Protein AF-A0A7W1JGB8-F1 (afdb_monomer)

Mean predicted aligned error: 3.59 Å

pLDDT: mean 93.28, std 5.05, range [62.81, 98.31]

Nearest PDB structures (foldseek):
  2xgu-assembly1_A  TM=2.578E-01  e=7.105E+00  Oryctolagus cuniculus

Secondary structure (DSSP, 8-state):
---GGGGSHHHHHHHHHHHTTTT-S-----------SS-STT---GGG-HHHH-TTHHIIIIIHHHHHHHHHHH----------

Solvent-accessible surface area (backbone atoms only — not comparable to full-atom values): 5621 Å² total; per-residue (Å²): 137,85,71,66,72,59,73,38,69,67,49,50,50,52,25,51,40,48,73,71,44,76,70,60,81,86,86,80,86,87,87,83,87,87,81,78,79,73,78,49,95,84,55,83,57,70,66,76,38,50,92,76,39,40,93,53,31,65,51,64,53,60,40,42,52,51,56,49,46,55,29,66,44,68,71,54,81,87,87,80,87,89,80,135

Structure (mmCIF, N/CA/C/O backbone):
data_AF-A0A7W1JGB8-F1
#
_entry.id   AF-A0A7W1JGB8-F1
#
loop_
_atom_site.group_PDB
_atom_site.id
_atom_site.type_symbol
_atom_site.label_atom_id
_atom_site.label_alt_id
_atom_site.label_comp_id
_atom_site.label_asym_id
_atom_site.label_entity_id
_atom_site.label_seq_id
_atom_site.pdbx_PDB_ins_code
_atom_site.Cartn_x
_atom_site.Cartn_y
_atom_site.Cartn_z
_atom_site.occupancy
_atom_site.B_iso_or_equiv
_atom_site.auth_seq_id
_atom_site.auth_comp_id
_atom_site.auth_asym_id
_atom_site.auth_atom_id
_atom_site.pdbx_PDB_model_num
ATOM 1 N N . MET A 1 1 ? 12.812 2.248 4.365 1.00 62.81 1 MET A N 1
ATOM 2 C CA . MET A 1 1 ? 11.759 2.123 3.336 1.00 62.81 1 MET A CA 1
ATOM 3 C C . MET A 1 1 ? 10.696 3.167 3.629 1.00 62.81 1 MET A C 1
ATOM 5 O O . MET A 1 1 ? 10.282 3.261 4.780 1.00 62.81 1 MET A O 1
ATOM 9 N N . THR A 1 2 ? 10.326 3.987 2.646 1.00 83.62 2 THR A N 1
ATOM 10 C CA . THR A 1 2 ? 9.456 5.158 2.853 1.00 83.62 2 THR A CA 1
ATOM 11 C C . THR A 1 2 ? 8.113 4.934 2.165 1.00 83.62 2 THR A C 1
ATOM 13 O O . THR A 1 2 ? 8.029 5.001 0.945 1.00 83.62 2 THR A O 1
ATOM 16 N N . PHE A 1 3 ? 7.055 4.689 2.941 1.00 93.50 3 PHE A N 1
ATOM 17 C CA . PHE A 1 3 ? 5.688 4.543 2.426 1.00 93.50 3 PHE A CA 1
ATOM 18 C C . PHE A 1 3 ? 4.945 5.879 2.479 1.00 93.50 3 PHE A C 1
ATOM 20 O O . PHE A 1 3 ? 4.208 6.178 3.418 1.00 93.50 3 PHE A O 1
ATOM 27 N N . ASN A 1 4 ? 5.174 6.705 1.462 1.00 94.19 4 ASN A N 1
ATOM 28 C CA . ASN A 1 4 ? 4.665 8.073 1.369 1.00 94.19 4 ASN A CA 1
ATOM 29 C C . ASN A 1 4 ? 3.131 8.157 1.267 1.00 94.19 4 AS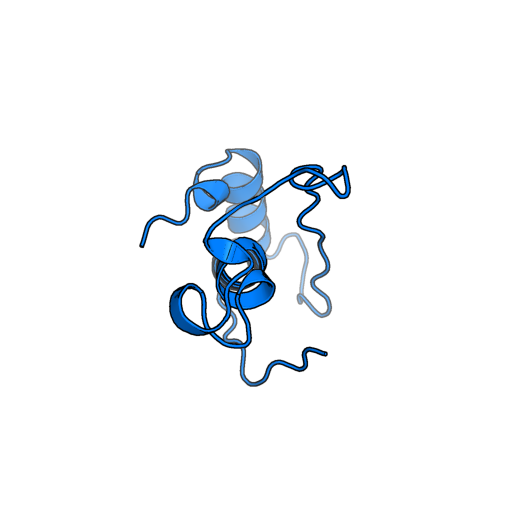N A C 1
ATOM 31 O O . ASN A 1 4 ? 2.547 9.092 1.809 1.00 94.19 4 ASN A O 1
ATOM 35 N N . TYR A 1 5 ? 2.462 7.178 0.644 1.00 94.81 5 TYR A N 1
ATOM 36 C CA . TYR A 1 5 ? 0.998 7.192 0.479 1.00 94.81 5 TYR A CA 1
ATOM 37 C C . TYR A 1 5 ? 0.225 7.237 1.796 1.00 94.81 5 TYR A C 1
ATOM 39 O O . TYR A 1 5 ? -0.883 7.769 1.833 1.00 94.81 5 TYR A O 1
ATOM 47 N N . ARG A 1 6 ? 0.828 6.761 2.894 1.00 95.06 6 ARG A N 1
ATOM 48 C CA . ARG A 1 6 ? 0.256 6.889 4.238 1.00 95.06 6 ARG A CA 1
ATOM 49 C C . ARG A 1 6 ? -0.093 8.335 4.567 1.00 95.06 6 ARG A C 1
ATOM 51 O O . ARG A 1 6 ? -1.118 8.581 5.179 1.00 95.06 6 ARG A O 1
ATOM 58 N N . TYR A 1 7 ? 0.735 9.288 4.156 1.00 94.88 7 TYR A N 1
ATOM 59 C CA . TYR A 1 7 ? 0.614 10.686 4.566 1.00 94.88 7 TYR A CA 1
ATOM 60 C C . TYR A 1 7 ? -0.400 11.489 3.742 1.00 94.88 7 TYR A C 1
ATOM 62 O O . TYR A 1 7 ? -0.560 12.684 3.979 1.00 94.88 7 TYR A O 1
ATOM 70 N N . ASN A 1 8 ? -1.111 10.859 2.801 1.00 96.75 8 ASN A N 1
ATOM 71 C CA . ASN A 1 8 ? -2.246 11.504 2.154 1.00 96.75 8 ASN A CA 1
ATOM 72 C C . ASN A 1 8 ? -3.348 11.788 3.206 1.00 96.75 8 ASN A C 1
ATOM 74 O O . ASN A 1 8 ? -3.735 10.867 3.933 1.00 96.75 8 ASN A O 1
ATOM 78 N N . PRO A 1 9 ? -3.889 13.019 3.300 1.00 97.88 9 PRO A N 1
ATOM 79 C CA . PRO A 1 9 ? -4.924 13.355 4.280 1.00 97.88 9 PRO A CA 1
ATOM 80 C C . PRO A 1 9 ? -6.160 12.448 4.225 1.00 97.88 9 PRO A C 1
ATOM 82 O O . PRO A 1 9 ? -6.699 12.093 5.270 1.00 97.88 9 PRO A O 1
ATOM 85 N N . LEU A 1 10 ? -6.566 12.001 3.032 1.00 97.62 10 LEU A N 1
ATOM 86 C CA . LEU A 1 10 ? -7.705 11.092 2.863 1.00 97.62 10 LEU A CA 1
ATOM 87 C C . LEU A 1 10 ? -7.411 9.695 3.416 1.00 97.62 10 LEU A C 1
ATOM 89 O O . LEU A 1 10 ? -8.298 9.048 3.965 1.00 97.62 10 LEU A O 1
ATOM 93 N N . VAL A 1 11 ? -6.156 9.244 3.341 1.00 97.38 11 VAL A N 1
ATOM 94 C CA . VAL A 1 11 ? -5.721 7.986 3.966 1.00 97.38 11 VAL A CA 1
ATOM 95 C C . VAL A 1 11 ? -5.751 8.104 5.488 1.00 97.38 11 VAL A C 1
ATOM 97 O O . VAL A 1 11 ? -6.220 7.189 6.165 1.00 97.38 11 VAL A O 1
ATOM 100 N N . GLN A 1 12 ? -5.295 9.232 6.039 1.00 97.44 12 GLN A N 1
ATOM 101 C CA . GLN A 1 12 ? -5.365 9.475 7.483 1.00 97.44 12 GLN A CA 1
ATOM 102 C C . GLN A 1 12 ? -6.817 9.539 7.972 1.00 97.44 12 GLN A C 1
ATOM 104 O O . GLN A 1 12 ? -7.141 8.923 8.987 1.00 97.44 12 GLN A O 1
ATOM 109 N N . GLN A 1 13 ? -7.702 10.205 7.226 1.00 98.00 13 GLN A N 1
ATOM 110 C CA . GLN A 1 13 ? -9.130 10.242 7.530 1.00 98.00 13 GLN A CA 1
ATOM 111 C C . GLN A 1 13 ? -9.759 8.845 7.481 1.00 98.00 13 GLN A C 1
ATOM 113 O O . GLN A 1 13 ? -10.381 8.433 8.457 1.00 98.00 13 GLN A O 1
ATOM 118 N N . ALA A 1 14 ? -9.546 8.086 6.401 1.00 97.38 14 ALA A N 1
ATOM 119 C CA . ALA A 1 14 ? -10.075 6.729 6.265 1.00 97.38 14 ALA A CA 1
ATOM 120 C C . ALA A 1 14 ? -9.617 5.818 7.414 1.00 97.38 14 ALA A C 1
ATOM 122 O O . ALA A 1 14 ? -10.409 5.061 7.971 1.00 97.38 14 ALA A O 1
ATOM 123 N N . ARG A 1 15 ? -8.353 5.939 7.836 1.00 97.00 15 ARG A N 1
ATOM 124 C CA . ARG A 1 15 ? -7.823 5.200 8.986 1.00 97.00 15 ARG A CA 1
ATOM 125 C C . ARG A 1 15 ? -8.535 5.550 10.294 1.00 97.00 15 ARG A C 1
ATOM 127 O O . ARG A 1 15 ? -8.795 4.656 11.096 1.00 97.00 15 ARG A O 1
ATOM 134 N N . VAL A 1 16 ? -8.829 6.830 10.527 1.00 97.75 16 VAL A N 1
ATOM 135 C CA . VAL A 1 16 ? -9.585 7.272 11.711 1.00 97.75 16 VAL A CA 1
ATOM 136 C C . VAL A 1 16 ? -11.010 6.725 11.670 1.00 97.75 16 VAL A C 1
ATOM 138 O O . VAL A 1 16 ? -11.446 6.156 12.665 1.00 9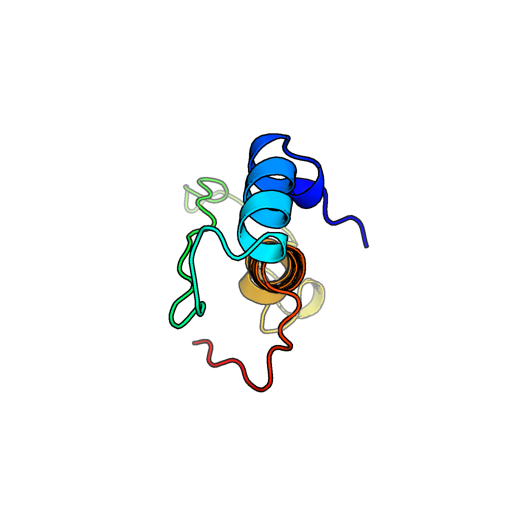7.75 16 VAL A O 1
ATOM 141 N N . MET A 1 17 ? -11.688 6.799 10.522 1.00 98.25 17 MET A N 1
ATOM 142 C CA . MET A 1 17 ? -13.047 6.266 10.357 1.00 98.25 17 MET A CA 1
ATOM 143 C C . MET A 1 17 ? -13.112 4.757 10.630 1.00 98.25 17 MET A C 1
ATOM 145 O O . MET A 1 17 ? -13.979 4.293 11.369 1.00 98.25 17 MET A O 1
ATOM 149 N N . ILE A 1 18 ? -12.152 3.988 10.098 1.00 97.44 18 ILE A N 1
ATOM 150 C CA . ILE A 1 18 ? -12.033 2.547 10.371 1.00 97.44 18 ILE A CA 1
ATOM 151 C C . ILE A 1 18 ? -11.806 2.304 11.866 1.00 97.44 18 ILE A C 1
ATOM 153 O O . ILE A 1 18 ? -12.495 1.485 12.469 1.00 97.44 18 ILE A O 1
ATOM 157 N N . LYS A 1 19 ? -10.876 3.039 12.492 1.00 96.44 19 LYS A N 1
ATOM 158 C CA . LYS A 1 19 ? -10.581 2.907 13.927 1.00 96.44 19 LYS A CA 1
ATOM 159 C C . LYS A 1 19 ? -11.791 3.240 14.809 1.00 96.44 19 LYS A C 1
ATOM 161 O O . LYS A 1 19 ? -11.958 2.622 15.856 1.00 96.44 19 LYS A O 1
ATOM 166 N N . ASN A 1 20 ? -12.612 4.198 14.393 1.00 98.00 20 ASN A N 1
ATOM 167 C CA . ASN A 1 20 ? -13.835 4.595 15.089 1.00 98.00 20 ASN A CA 1
ATOM 168 C C . ASN A 1 20 ? -15.003 3.619 14.862 1.00 98.00 20 ASN A C 1
ATOM 170 O O . ASN A 1 20 ? -16.053 3.783 15.477 1.00 98.00 20 ASN A O 1
ATOM 174 N N . GLY A 1 21 ? -14.840 2.612 13.996 1.00 97.44 21 GLY A N 1
ATOM 175 C CA . GLY A 1 21 ? -15.881 1.633 13.684 1.00 97.44 21 GLY A CA 1
ATOM 176 C C . GLY A 1 21 ? -16.967 2.151 12.738 1.00 97.44 21 GLY A C 1
ATOM 177 O O . GLY A 1 21 ? -17.993 1.496 12.586 1.00 97.44 21 GLY A O 1
ATOM 178 N N . GLU A 1 22 ? -16.752 3.287 12.070 1.00 98.31 22 GLU A N 1
ATOM 179 C CA . GLU A 1 22 ? -17.752 3.922 11.196 1.00 98.31 22 GLU A CA 1
ATOM 180 C C . GLU A 1 22 ? -18.109 3.061 9.970 1.00 98.31 22 GLU A C 1
ATOM 182 O O . GLU A 1 22 ? -19.179 3.221 9.389 1.00 98.31 22 GLU A O 1
ATOM 187 N N . LEU A 1 23 ? -17.223 2.135 9.584 1.00 95.81 23 LEU A N 1
ATOM 188 C CA . LEU A 1 23 ? -17.404 1.214 8.455 1.00 95.81 23 LEU A CA 1
ATOM 189 C C . LEU A 1 23 ? -17.842 -0.199 8.889 1.00 95.81 23 LEU A C 1
ATOM 191 O O . LEU A 1 23 ? -18.064 -1.053 8.033 1.00 95.81 23 LEU A O 1
ATOM 195 N N . GLY A 1 24 ? -17.961 -0.466 10.195 1.00 96.50 24 GLY A N 1
ATOM 196 C CA . GLY A 1 24 ? -18.191 -1.816 10.714 1.00 96.50 24 GLY A CA 1
ATOM 197 C C . GLY A 1 24 ? -17.007 -2.764 10.477 1.00 96.50 24 GLY A C 1
ATOM 198 O O . GLY A 1 24 ? -15.845 -2.352 10.497 1.00 96.50 24 GLY A O 1
ATOM 199 N N . GLU A 1 25 ? -17.298 -4.054 10.287 1.00 95.56 25 GLU A N 1
ATOM 200 C CA . GLU A 1 25 ? -16.281 -5.070 9.999 1.00 95.56 25 GLU A CA 1
ATOM 201 C C . GLU A 1 25 ? -15.788 -4.964 8.549 1.00 95.56 25 GLU A C 1
ATOM 203 O O . GLU A 1 25 ? -16.565 -5.035 7.596 1.00 95.56 25 GLU A O 1
ATOM 208 N N . ILE A 1 26 ? -14.472 -4.833 8.373 1.00 95.56 26 ILE A N 1
ATOM 209 C CA . ILE A 1 26 ? -13.852 -4.796 7.049 1.00 95.56 26 ILE A CA 1
ATOM 210 C C . ILE A 1 26 ? -13.699 -6.221 6.514 1.00 95.56 26 ILE A C 1
ATOM 212 O O . ILE A 1 26 ? -12.847 -6.975 6.978 1.00 95.56 26 ILE A O 1
ATOM 216 N N . THR A 1 27 ? -14.487 -6.568 5.498 1.00 96.06 27 THR A N 1
ATOM 217 C CA . THR A 1 27 ? -14.482 -7.909 4.884 1.00 96.06 27 THR A CA 1
ATOM 218 C C . THR A 1 27 ? -13.759 -7.969 3.538 1.00 96.06 27 THR A C 1
ATOM 220 O O . THR A 1 27 ? -13.292 -9.032 3.134 1.00 96.06 27 THR A O 1
ATOM 223 N N . LEU A 1 28 ? -13.625 -6.833 2.847 1.00 95.88 28 LEU A N 1
ATOM 224 C CA . LEU A 1 28 ? -12.955 -6.729 1.553 1.00 95.88 28 LEU A CA 1
ATOM 225 C C . LEU A 1 28 ? -12.182 -5.414 1.451 1.00 95.88 28 LEU A C 1
ATOM 227 O O . LEU A 1 28 ? -12.699 -4.345 1.767 1.00 95.88 28 LEU A O 1
ATOM 231 N N . ILE A 1 29 ? -10.954 -5.498 0.944 1.00 95.12 29 ILE A N 1
ATOM 232 C CA . ILE A 1 29 ? -10.125 -4.346 0.593 1.00 95.12 29 ILE A CA 1
ATOM 233 C C . ILE A 1 29 ? -9.688 -4.550 -0.853 1.00 95.12 29 ILE A C 1
ATOM 235 O O . ILE A 1 29 ? -9.092 -5.576 -1.176 1.00 95.12 29 ILE A O 1
ATOM 239 N N . HIS A 1 30 ? -9.967 -3.580 -1.717 1.00 95.38 30 HIS A N 1
ATOM 240 C CA . HIS A 1 30 ? -9.519 -3.597 -3.106 1.00 95.38 30 HIS A CA 1
ATOM 241 C C . HIS A 1 30 ? -8.895 -2.251 -3.467 1.00 95.38 30 HIS A C 1
ATOM 243 O O . HIS A 1 30 ? -9.251 -1.219 -2.897 1.00 95.38 30 HIS A O 1
ATOM 249 N N . GLY A 1 31 ? -7.983 -2.261 -4.432 1.00 93.50 31 GLY A N 1
ATOM 250 C CA . GLY A 1 31 ? -7.357 -1.053 -4.943 1.00 93.50 31 GLY A CA 1
ATOM 251 C C . GLY A 1 31 ? -6.417 -1.360 -6.094 1.00 93.50 31 GLY A C 1
ATOM 252 O O . GLY A 1 31 ? -6.100 -2.517 -6.361 1.00 93.50 31 GLY A O 1
ATOM 253 N N . HIS A 1 32 ? -5.993 -0.300 -6.773 1.00 94.31 32 HIS A N 1
ATOM 254 C CA . HIS A 1 32 ? -5.123 -0.373 -7.937 1.00 94.31 32 HIS A CA 1
ATOM 255 C C . HIS A 1 32 ? -3.992 0.637 -7.780 1.00 94.31 32 HIS A C 1
ATOM 257 O O . HIS A 1 32 ? -4.217 1.766 -7.341 1.00 94.31 32 HIS A O 1
ATOM 263 N N . TYR A 1 33 ? -2.787 0.237 -8.175 1.00 93.12 33 TYR A N 1
ATOM 264 C CA . TYR A 1 33 ? -1.679 1.154 -8.397 1.00 93.12 33 TYR A CA 1
ATOM 265 C C . TYR A 1 33 ? -1.529 1.303 -9.912 1.00 93.12 33 TYR A C 1
ATOM 267 O O . TYR A 1 33 ? -1.030 0.400 -10.576 1.00 93.12 33 TYR A O 1
ATOM 275 N N . LEU A 1 34 ? -2.000 2.424 -10.458 1.00 92.81 34 LEU A N 1
ATOM 276 C CA . LEU A 1 34 ? -1.969 2.687 -11.897 1.00 92.81 34 LEU A CA 1
ATOM 277 C C . LEU A 1 34 ? -0.738 3.518 -12.257 1.00 92.81 34 LEU A C 1
ATOM 279 O O . LEU A 1 34 ? -0.463 4.541 -11.629 1.00 92.81 34 LEU A O 1
ATOM 283 N N . GLN A 1 35 ? -0.000 3.059 -13.261 1.00 91.62 35 GLN A N 1
ATOM 284 C CA . GLN A 1 35 ? 1.242 3.651 -13.739 1.00 91.62 35 GLN A CA 1
ATOM 285 C C . GLN A 1 35 ? 1.316 3.528 -15.261 1.00 91.62 35 GLN A C 1
ATOM 287 O O . GLN A 1 35 ? 0.899 2.516 -15.812 1.00 91.62 35 GLN A O 1
ATOM 292 N N . GLU A 1 36 ? 1.864 4.551 -15.915 1.00 91.12 36 GLU A N 1
ATOM 293 C CA . GLU A 1 36 ? 1.994 4.635 -17.381 1.00 91.12 36 GLU A CA 1
ATOM 294 C C . GLU A 1 36 ? 3.466 4.815 -17.812 1.00 91.12 36 GLU A C 1
ATOM 296 O O . GLU A 1 36 ? 3.764 5.316 -18.890 1.00 91.12 36 GLU A O 1
ATOM 301 N N . TRP A 1 37 ? 4.422 4.457 -16.945 1.00 89.06 37 TRP A N 1
ATOM 302 C CA . TRP A 1 37 ? 5.843 4.461 -17.309 1.00 89.06 37 TRP A CA 1
ATOM 303 C C . TRP A 1 37 ? 6.211 3.119 -17.960 1.00 89.06 37 TRP A C 1
ATOM 305 O O . TRP A 1 37 ? 5.670 2.092 -17.559 1.00 89.06 37 TRP A O 1
ATOM 315 N N . LEU A 1 38 ? 7.131 3.137 -18.937 1.00 91.44 38 LEU A N 1
ATOM 316 C CA . LEU A 1 38 ? 7.425 2.017 -19.854 1.00 91.44 38 LEU A CA 1
ATOM 317 C C . LEU A 1 38 ? 6.276 1.703 -20.827 1.00 91.44 38 LEU A C 1
ATOM 319 O O . LEU A 1 38 ? 5.912 0.547 -21.027 1.00 91.44 38 LEU A O 1
ATOM 323 N N . MET A 1 39 ? 5.679 2.745 -21.406 1.00 93.19 39 MET A N 1
ATOM 324 C CA . MET A 1 39 ? 4.556 2.601 -22.335 1.00 93.19 39 MET A CA 1
ATOM 325 C C . MET A 1 39 ? 5.009 2.168 -23.735 1.00 93.19 39 MET A C 1
ATOM 327 O O . MET A 1 39 ? 4.247 1.517 -24.448 1.00 93.19 39 MET A O 1
ATOM 331 N N . TYR A 1 40 ? 6.226 2.537 -24.140 1.00 93.81 40 TYR A N 1
ATOM 332 C CA . TYR A 1 40 ? 6.748 2.247 -25.473 1.00 93.81 40 TYR A CA 1
ATOM 333 C C . TYR A 1 40 ? 7.777 1.118 -25.439 1.00 93.81 40 TYR A C 1
ATOM 335 O O . TYR A 1 40 ? 8.578 1.031 -24.513 1.00 93.81 40 TYR A O 1
ATOM 343 N N . ASP A 1 41 ? 7.845 0.326 -26.512 1.00 90.75 41 ASP A N 1
ATOM 344 C CA . ASP A 1 41 ? 8.822 -0.770 -26.659 1.00 90.75 41 ASP A CA 1
ATOM 345 C C . ASP A 1 41 ? 10.288 -0.296 -26.606 1.00 90.75 41 ASP A C 1
ATOM 347 O O . ASP A 1 41 ? 11.204 -1.087 -26.386 1.00 90.75 41 ASP A O 1
ATOM 351 N N . THR A 1 42 ? 10.526 0.999 -26.829 1.00 94.31 42 THR A N 1
ATOM 352 C CA . THR A 1 42 ? 11.850 1.629 -26.744 1.00 94.31 42 THR A CA 1
ATOM 353 C C . THR A 1 42 ? 12.241 2.043 -25.329 1.00 94.31 42 THR A C 1
ATOM 355 O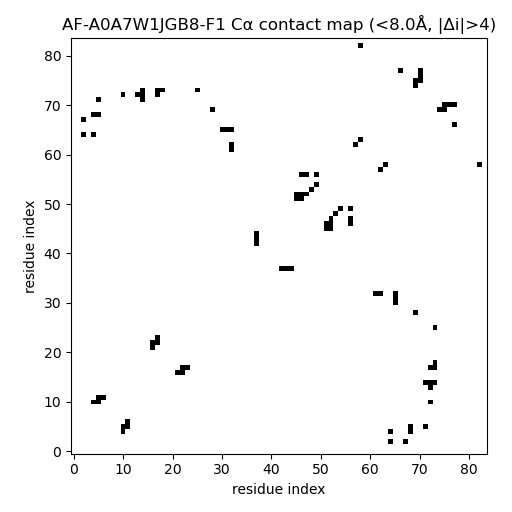 O . THR A 1 42 ? 13.392 2.422 -25.108 1.00 94.31 42 THR A O 1
ATOM 358 N N . ASP A 1 43 ? 11.300 2.034 -24.384 1.00 93.88 43 ASP A N 1
ATOM 359 C CA . ASP A 1 43 ? 11.557 2.476 -23.024 1.00 93.88 43 ASP A CA 1
ATOM 360 C C . ASP A 1 43 ? 12.391 1.436 -22.273 1.00 93.88 43 ASP A C 1
ATOM 362 O O . ASP A 1 43 ? 12.118 0.236 -22.283 1.00 93.88 43 ASP A O 1
ATOM 366 N N . PHE A 1 44 ? 13.411 1.915 -21.567 1.00 92.75 44 PHE A N 1
ATOM 367 C CA . PHE A 1 44 ? 14.292 1.070 -20.776 1.00 92.75 44 PHE A CA 1
ATOM 368 C C . PHE A 1 44 ? 14.355 1.540 -19.326 1.00 92.75 44 PHE A C 1
ATOM 370 O O . PHE A 1 44 ? 14.436 2.730 -19.017 1.00 92.75 44 PHE A O 1
ATOM 377 N N . SER A 1 45 ? 14.395 0.567 -18.422 1.00 92.88 45 SER A N 1
ATOM 378 C CA . SER A 1 45 ? 14.742 0.763 -17.024 1.00 92.88 45 SER A CA 1
ATOM 379 C C . SER A 1 45 ? 15.504 -0.453 -16.530 1.00 92.88 45 SER A C 1
ATOM 381 O O . SER A 1 45 ? 15.116 -1.580 -16.827 1.00 92.88 45 SER A O 1
ATOM 383 N N . TRP A 1 46 ? 16.502 -0.240 -15.671 1.00 92.94 46 TRP A N 1
ATOM 384 C CA . TRP A 1 46 ? 17.165 -1.328 -14.944 1.00 92.94 46 TRP A CA 1
ATOM 385 C C . TRP A 1 46 ? 16.165 -2.206 -14.170 1.00 92.94 46 TRP A C 1
ATOM 387 O O . TRP A 1 46 ? 16.442 -3.368 -13.890 1.00 92.94 46 TRP A O 1
ATOM 397 N N . ARG A 1 47 ? 14.971 -1.676 -13.852 1.00 91.12 47 ARG A N 1
ATOM 398 C CA . ARG A 1 47 ? 13.896 -2.417 -13.180 1.00 91.12 47 ARG A CA 1
ATOM 399 C C . ARG A 1 47 ? 13.331 -3.572 -14.014 1.00 91.12 47 ARG A C 1
ATOM 401 O O . ARG A 1 47 ? 12.737 -4.481 -13.440 1.00 91.12 47 ARG A O 1
ATOM 408 N N . LEU A 1 48 ? 13.541 -3.554 -15.330 1.00 89.88 48 LEU A N 1
ATOM 409 C CA . LEU A 1 48 ? 13.173 -4.642 -16.234 1.00 89.88 48 LEU A CA 1
ATOM 410 C C . LEU A 1 48 ? 14.149 -5.822 -16.171 1.00 89.88 48 LEU A C 1
ATOM 412 O O . LEU A 1 48 ? 13.821 -6.897 -16.660 1.00 89.88 48 LEU A O 1
ATOM 416 N N . GLU A 1 49 ? 15.329 -5.647 -15.572 1.00 92.75 49 GLU A N 1
ATOM 417 C CA . GLU A 1 49 ? 16.353 -6.686 -15.492 1.00 92.75 49 GLU A CA 1
ATOM 418 C C . GLU A 1 49 ? 16.210 -7.499 -14.192 1.00 92.75 49 GLU A C 1
ATOM 420 O O . GLU A 1 49 ? 16.561 -6.996 -13.118 1.00 92.75 49 GLU A O 1
ATOM 425 N N . PRO A 1 50 ? 15.766 -8.775 -14.236 1.00 90.56 50 PRO A N 1
ATOM 426 C CA . PRO A 1 50 ? 15.482 -9.552 -13.025 1.00 90.56 50 PRO A CA 1
ATOM 427 C C . PRO A 1 50 ? 16.704 -9.780 -12.129 1.00 90.56 50 PRO A C 1
ATOM 429 O O . PRO A 1 50 ? 16.556 -10.028 -10.932 1.00 90.56 50 PRO A O 1
ATOM 432 N N . GLN A 1 51 ? 17.913 -9.707 -12.694 1.00 93.38 51 GLN A N 1
ATOM 433 C CA . GLN A 1 51 ? 19.169 -9.808 -11.949 1.00 93.38 51 GLN A CA 1
ATOM 434 C C . GLN A 1 51 ? 19.380 -8.610 -11.012 1.00 93.38 51 GLN A C 1
ATOM 436 O O . GLN A 1 51 ? 20.041 -8.761 -9.987 1.00 93.38 51 GLN A O 1
ATOM 441 N N . GLN A 1 52 ? 18.807 -7.448 -11.342 1.00 92.31 52 GLN A N 1
ATOM 442 C CA . GLN A 1 52 ? 18.880 -6.231 -10.534 1.00 92.31 52 GLN A CA 1
ATOM 443 C C . GLN A 1 52 ? 17.605 -6.010 -9.708 1.00 92.31 52 GLN A C 1
ATOM 445 O O . GLN A 1 52 ? 17.684 -5.659 -8.532 1.00 92.31 52 GLN A O 1
ATOM 450 N N . SER A 1 53 ? 16.426 -6.214 -10.303 1.00 90.00 53 SER A N 1
ATOM 451 C CA . SER A 1 53 ? 15.132 -5.883 -9.690 1.00 90.00 53 SER A CA 1
ATOM 452 C C . SER A 1 53 ? 14.470 -7.033 -8.927 1.00 90.00 53 SER A C 1
ATOM 454 O O . SER A 1 53 ? 13.543 -6.815 -8.145 1.00 90.00 53 SER A O 1
ATOM 456 N N . GLY A 1 54 ? 14.973 -8.257 -9.101 1.00 89.44 54 GLY A N 1
ATOM 457 C CA . GLY A 1 54 ? 14.394 -9.466 -8.530 1.00 89.44 54 GLY A CA 1
ATOM 458 C C . GLY A 1 54 ? 13.206 -10.007 -9.332 1.00 89.44 54 GLY A C 1
ATOM 459 O O . GLY A 1 54 ? 12.622 -9.348 -10.185 1.00 89.44 54 GLY A O 1
ATOM 460 N N . ARG A 1 55 ? 12.820 -11.255 -9.037 1.00 84.81 55 ARG A N 1
ATOM 461 C CA . ARG A 1 55 ? 11.797 -11.999 -9.802 1.00 84.81 55 ARG A CA 1
ATOM 462 C C . ARG A 1 55 ? 10.375 -11.443 -9.677 1.00 84.81 55 ARG A C 1
ATOM 464 O O . ARG A 1 55 ? 9.543 -11.776 -10.503 1.00 84.81 55 ARG A O 1
ATOM 471 N N . ALA A 1 56 ? 10.102 -10.634 -8.656 1.00 85.19 56 ALA A N 1
ATOM 472 C CA . ALA A 1 56 ? 8.788 -10.052 -8.385 1.00 85.19 56 ALA A CA 1
ATOM 473 C C . ALA A 1 56 ? 8.867 -8.517 -8.338 1.00 85.19 56 ALA A C 1
ATOM 475 O O . ALA A 1 56 ? 8.316 -7.897 -7.433 1.00 85.19 56 ALA A O 1
ATOM 476 N N . ALA A 1 57 ? 9.604 -7.911 -9.275 1.00 87.62 57 ALA A N 1
ATOM 477 C CA . ALA A 1 57 ? 9.936 -6.485 -9.272 1.00 87.62 57 ALA A CA 1
ATOM 478 C C . ALA A 1 57 ? 8.707 -5.569 -9.136 1.00 87.62 57 ALA A C 1
ATOM 480 O O . ALA A 1 57 ? 8.684 -4.713 -8.256 1.00 87.62 57 ALA A O 1
ATOM 481 N N . THR A 1 58 ? 7.652 -5.791 -9.928 1.00 90.44 58 THR A N 1
ATOM 482 C CA . THR A 1 58 ? 6.419 -4.978 -9.888 1.00 90.44 58 THR A CA 1
ATOM 483 C C . THR A 1 58 ? 5.693 -5.082 -8.546 1.00 90.44 58 THR A C 1
ATOM 485 O O . THR A 1 58 ? 5.235 -4.080 -7.996 1.00 90.44 58 THR A O 1
ATOM 488 N N . ILE A 1 59 ? 5.617 -6.289 -7.978 1.00 91.44 59 ILE A N 1
ATOM 489 C CA . ILE A 1 59 ? 5.011 -6.513 -6.660 1.00 91.44 59 ILE A CA 1
ATOM 490 C C . ILE A 1 59 ? 5.886 -5.929 -5.547 1.00 91.44 59 ILE A C 1
ATOM 492 O O . ILE A 1 59 ? 5.366 -5.368 -4.587 1.00 91.44 59 ILE A O 1
ATOM 496 N N . GLY A 1 60 ? 7.208 -6.033 -5.668 1.00 91.12 60 GLY A N 1
ATOM 497 C CA . GLY A 1 60 ? 8.159 -5.445 -4.729 1.00 91.12 60 GLY A CA 1
ATOM 498 C C . GLY A 1 60 ? 8.128 -3.917 -4.736 1.00 91.12 60 GLY A C 1
ATOM 499 O O . GLY A 1 60 ? 8.239 -3.307 -3.677 1.00 91.12 60 GLY A O 1
ATOM 500 N N . ASP A 1 61 ? 7.927 -3.307 -5.901 1.00 91.31 61 ASP A N 1
ATOM 501 C CA . ASP A 1 61 ? 7.824 -1.858 -6.065 1.00 91.31 61 ASP A CA 1
ATOM 502 C C . ASP A 1 61 ? 6.394 -1.377 -5.762 1.00 91.31 61 ASP A C 1
ATOM 504 O O . ASP A 1 61 ? 6.068 -1.070 -4.614 1.00 91.31 61 ASP A O 1
ATOM 508 N N . ALA A 1 62 ? 5.493 -1.400 -6.747 1.00 92.38 62 ALA A N 1
ATOM 509 C CA . ALA A 1 62 ? 4.128 -0.889 -6.620 1.00 92.38 62 ALA A CA 1
ATOM 510 C C . ALA A 1 62 ? 3.261 -1.703 -5.642 1.00 92.38 62 ALA A C 1
ATOM 512 O O . ALA A 1 62 ? 2.523 -1.136 -4.827 1.00 92.38 62 ALA A O 1
ATOM 513 N N . GLY A 1 63 ? 3.366 -3.036 -5.684 1.00 93.44 63 GLY A N 1
ATOM 514 C CA . GLY A 1 63 ? 2.579 -3.91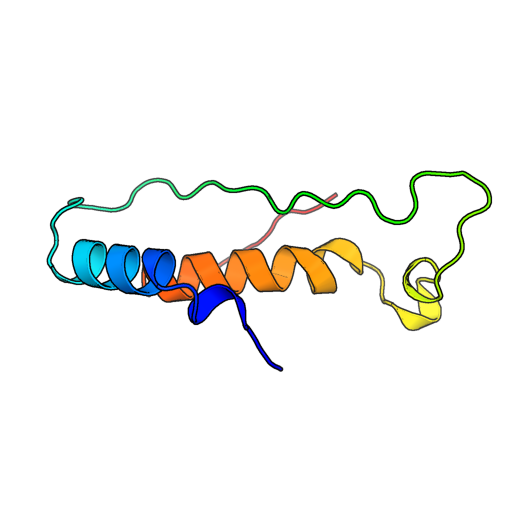8 -4.816 1.00 93.44 63 GLY A CA 1
ATOM 515 C C . GLY A 1 63 ? 2.868 -3.699 -3.329 1.00 93.44 63 GLY A C 1
ATOM 516 O O . GLY A 1 63 ? 1.944 -3.684 -2.514 1.00 93.44 63 GLY A O 1
ATOM 517 N N . SER A 1 64 ? 4.125 -3.436 -2.962 1.00 93.94 64 SER A N 1
ATOM 518 C CA . SER A 1 64 ? 4.521 -3.219 -1.569 1.00 93.94 64 SER A CA 1
ATOM 519 C C . SER A 1 64 ? 3.856 -1.980 -0.970 1.00 93.94 64 SER A C 1
ATOM 521 O O . SER A 1 64 ? 3.414 -2.028 0.178 1.00 93.94 64 SER A O 1
ATOM 523 N N . HIS A 1 65 ? 3.699 -0.908 -1.752 1.00 95.38 65 HIS A N 1
ATOM 524 C CA . HIS A 1 65 ? 2.972 0.293 -1.343 1.00 95.38 65 HIS A CA 1
ATOM 525 C C . HIS A 1 65 ? 1.483 0.015 -1.117 1.00 95.38 65 HIS A C 1
ATOM 527 O O . HIS A 1 65 ? 0.910 0.503 -0.142 1.00 95.38 65 HIS A O 1
ATOM 533 N N . TRP A 1 66 ? 0.857 -0.786 -1.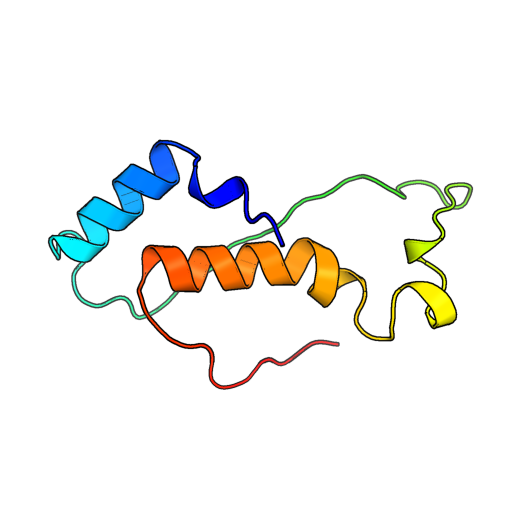982 1.00 95.50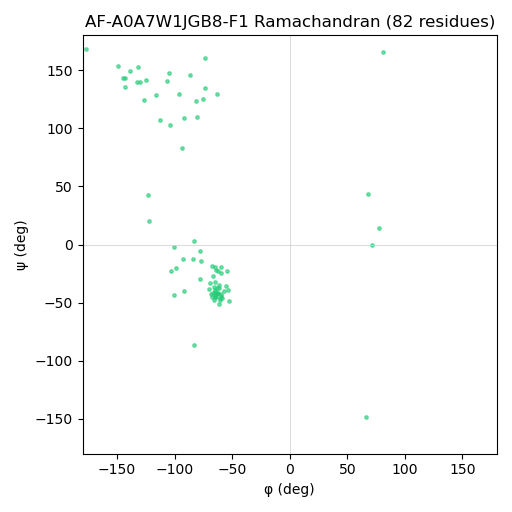 66 TRP A N 1
ATOM 534 C CA . TRP A 1 66 ? -0.541 -1.180 -1.813 1.00 95.50 66 TRP A CA 1
ATOM 535 C C . TRP A 1 66 ? -0.746 -2.054 -0.567 1.00 95.50 66 TRP A C 1
ATOM 537 O O . TRP A 1 66 ? -1.610 -1.767 0.264 1.00 95.50 66 TRP A O 1
ATOM 547 N N . PHE A 1 67 ? 0.091 -3.078 -0.385 1.00 95.06 67 PHE A N 1
ATOM 548 C CA . PHE A 1 67 ? 0.058 -3.951 0.790 1.00 95.06 67 PHE A CA 1
ATOM 549 C C . PHE A 1 67 ? 0.279 -3.180 2.086 1.00 95.06 67 PHE A C 1
ATOM 551 O O . PHE A 1 67 ? -0.408 -3.403 3.085 1.00 95.06 67 PHE A O 1
ATOM 558 N N . ASP A 1 68 ? 1.228 -2.252 2.069 1.00 96.38 68 ASP A N 1
ATOM 559 C CA . ASP A 1 68 ? 1.491 -1.366 3.185 1.00 96.38 68 ASP A CA 1
ATOM 560 C C . ASP A 1 68 ? 0.274 -0.504 3.538 1.00 96.38 68 ASP A C 1
ATOM 562 O O . ASP A 1 68 ? -0.095 -0.420 4.712 1.00 96.38 68 ASP A O 1
ATOM 566 N N . LEU A 1 69 ? -0.372 0.090 2.532 1.00 96.69 69 LEU A N 1
ATOM 567 C CA . LEU A 1 69 ? -1.539 0.946 2.710 1.00 96.69 69 LEU A CA 1
ATOM 568 C C . LEU A 1 69 ? -2.731 0.170 3.281 1.00 96.69 69 LEU A C 1
ATOM 570 O O . LEU A 1 69 ? -3.343 0.620 4.251 1.00 96.69 69 LEU A O 1
ATOM 574 N N . ALA A 1 70 ? -3.017 -1.020 2.747 1.00 96.25 70 ALA A N 1
ATOM 575 C CA . ALA A 1 70 ? -4.082 -1.889 3.244 1.00 96.25 70 ALA A CA 1
ATOM 576 C C . ALA A 1 70 ? -3.869 -2.256 4.723 1.00 96.25 70 ALA A C 1
ATOM 578 O O . ALA A 1 70 ? -4.784 -2.125 5.543 1.00 96.25 70 ALA A O 1
ATOM 579 N N . LYS A 1 71 ? -2.638 -2.634 5.097 1.00 96.00 71 LYS A N 1
ATOM 580 C CA . LYS A 1 71 ? -2.267 -2.905 6.496 1.00 96.00 71 LYS A CA 1
ATOM 581 C C . LYS A 1 71 ? -2.339 -1.650 7.365 1.00 96.00 71 LYS A C 1
ATOM 583 O O . LYS A 1 71 ? -2.759 -1.722 8.514 1.00 96.00 71 LYS A O 1
ATOM 588 N N . HIS A 1 72 ? -1.924 -0.498 6.842 1.00 96.25 72 HIS A N 1
ATOM 589 C CA . HIS A 1 72 ? -1.934 0.766 7.575 1.00 96.25 72 HIS A CA 1
ATOM 590 C C . HIS A 1 72 ? -3.354 1.218 7.931 1.00 96.25 72 HIS A C 1
ATOM 592 O O . HIS A 1 72 ? -3.590 1.650 9.063 1.00 96.25 72 HIS A O 1
ATOM 598 N N . LEU A 1 73 ? -4.279 1.104 6.974 1.00 96.94 73 LEU A N 1
ATOM 599 C CA . LEU A 1 73 ? -5.685 1.470 7.133 1.00 96.94 73 LEU A CA 1
ATOM 600 C C . LEU A 1 73 ? -6.410 0.539 8.108 1.00 96.94 73 LEU A C 1
ATOM 602 O O . LEU A 1 73 ? -7.127 1.016 8.981 1.00 96.94 73 LEU A O 1
ATOM 606 N N . THR A 1 74 ? -6.206 -0.773 7.974 1.00 95.56 74 THR A N 1
ATOM 607 C CA . THR A 1 74 ? -7.015 -1.776 8.689 1.00 95.56 74 THR A CA 1
ATOM 608 C C . THR A 1 74 ? -6.373 -2.332 9.954 1.00 95.56 74 THR A C 1
ATOM 610 O O . THR A 1 74 ? -7.064 -2.894 10.795 1.00 95.56 74 THR A O 1
ATOM 613 N N . GLY A 1 75 ? -5.051 -2.222 10.100 1.00 94.50 75 GLY A N 1
ATOM 614 C CA . GLY A 1 75 ? -4.300 -2.888 11.168 1.00 94.50 75 GLY A CA 1
ATOM 615 C C . GLY A 1 75 ? -4.172 -4.407 10.998 1.00 94.50 75 GLY A C 1
ATOM 616 O O . GLY A 1 75 ? -3.535 -5.056 11.827 1.00 94.50 75 GLY A O 1
ATOM 617 N N . LEU A 1 76 ? -4.735 -4.980 9.930 1.00 94.81 76 LEU A N 1
ATOM 618 C CA . LEU A 1 76 ? -4.663 -6.409 9.645 1.00 94.81 76 LEU A CA 1
ATOM 619 C C . LEU A 1 76 ? -3.265 -6.813 9.161 1.00 94.81 76 LEU A C 1
ATOM 621 O O . LEU A 1 76 ? -2.460 -5.995 8.702 1.00 94.81 76 LEU A O 1
ATOM 625 N N . ARG A 1 77 ? -2.968 -8.111 9.251 1.00 95.69 77 ARG A N 1
ATOM 626 C CA . ARG A 1 77 ? -1.740 -8.704 8.710 1.00 95.69 77 ARG A CA 1
ATOM 627 C C . ARG A 1 77 ? -2.062 -9.503 7.455 1.00 95.69 77 ARG A C 1
ATOM 629 O O . ARG A 1 77 ? -3.062 -10.206 7.399 1.00 95.69 77 ARG A O 1
ATOM 636 N N . ILE A 1 78 ? -1.181 -9.402 6.467 1.00 95.06 78 ILE A N 1
ATOM 637 C CA .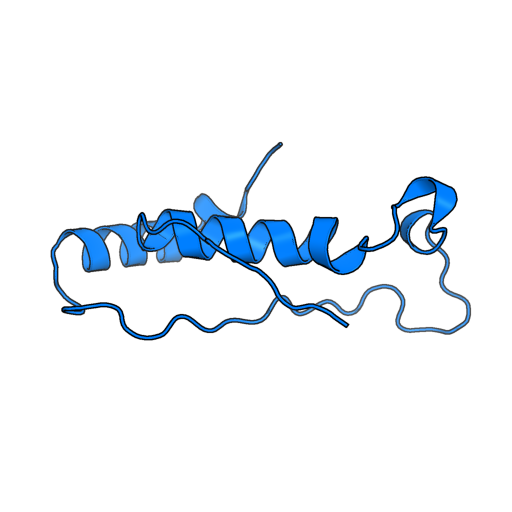 ILE A 1 78 ? -1.237 -10.235 5.266 1.00 95.06 78 ILE A CA 1
ATOM 638 C C . ILE A 1 78 ? -0.600 -11.582 5.607 1.00 95.06 78 ILE A C 1
ATOM 640 O O . ILE A 1 78 ? 0.552 -11.613 6.036 1.00 95.06 78 ILE A O 1
ATOM 644 N N . GLU A 1 79 ? -1.344 -12.669 5.413 1.00 97.12 79 GLU A N 1
ATOM 645 C CA . GLU A 1 79 ? -0.877 -14.033 5.698 1.00 97.12 79 GLU A CA 1
ATOM 646 C C . GLU A 1 79 ? -0.234 -14.696 4.472 1.00 97.12 79 GLU A C 1
ATOM 648 O O . GLU A 1 79 ? 0.767 -15.398 4.596 1.00 97.12 79 GLU A O 1
ATOM 653 N N . ARG A 1 80 ? -0.801 -14.488 3.277 1.00 94.56 80 ARG A N 1
ATOM 654 C CA . ARG A 1 80 ? -0.309 -15.042 2.007 1.00 94.56 80 ARG A CA 1
ATOM 655 C C . ARG A 1 80 ? -0.629 -14.101 0.849 1.00 94.56 80 ARG A C 1
ATOM 657 O O . ARG A 1 80 ? -1.601 -13.353 0.914 1.00 94.56 80 ARG A O 1
ATOM 664 N N . VAL A 1 81 ? 0.181 -14.176 -0.204 1.00 91.81 81 VAL A N 1
ATOM 665 C CA . VAL A 1 81 ? 0.017 -13.430 -1.459 1.00 91.81 81 VAL A CA 1
ATOM 666 C C . VAL A 1 81 ? 0.115 -14.417 -2.619 1.00 91.81 81 VAL A C 1
ATOM 668 O O . VAL A 1 81 ? 0.937 -15.331 -2.576 1.00 91.81 81 VAL A O 1
ATOM 671 N N . LEU A 1 82 ? -0.726 -14.228 -3.633 1.00 91.75 82 LEU A N 1
ATOM 672 C CA . LEU A 1 82 ? -0.652 -14.913 -4.920 1.00 91.75 82 LEU A CA 1
ATOM 673 C C . LEU A 1 82 ? -0.382 -1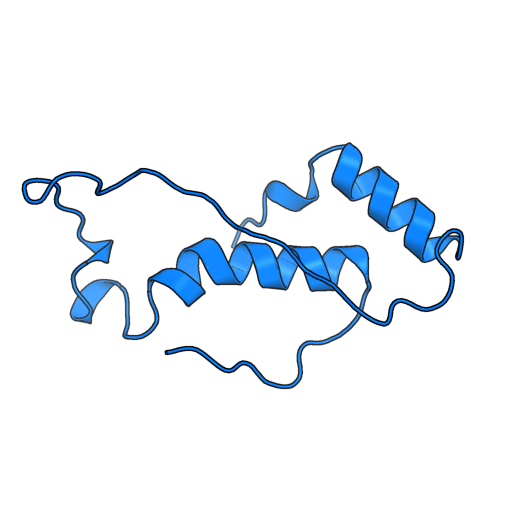3.853 -5.993 1.00 91.75 82 LEU A C 1
ATOM 675 O O . LEU A 1 82 ? -1.079 -12.842 -6.028 1.00 91.75 82 LEU A O 1
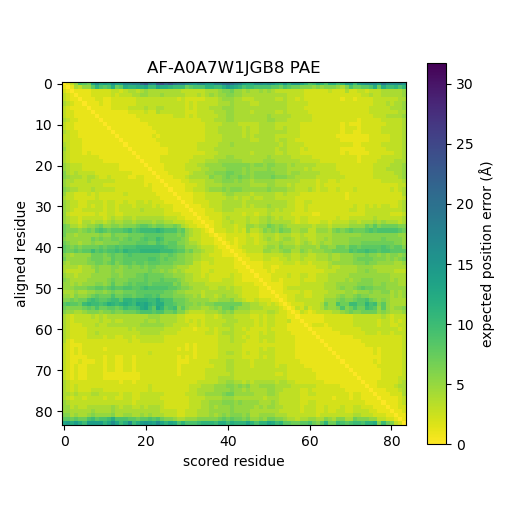ATOM 679 N N . THR A 1 83 ? 0.633 -14.082 -6.821 1.00 84.00 83 THR A N 1
ATOM 680 C CA . THR A 1 83 ? 1.017 -13.247 -7.968 1.00 84.00 83 THR A CA 1
ATOM 681 C C . THR A 1 83 ? 1.388 -14.168 -9.122 1.00 84.00 83 THR A C 1
ATOM 683 O O . THR A 1 83 ? 1.839 -15.291 -8.876 1.00 84.00 83 THR A O 1
ATOM 686 N N . ASP A 1 84 ? 1.147 -13.705 -10.342 1.00 75.69 84 ASP A N 1
ATOM 687 C CA . ASP A 1 84 ? 1.625 -14.300 -11.590 1.00 75.69 84 ASP A CA 1
ATOM 688 C C . ASP A 1 84 ? 3.126 -14.056 -11.823 1.00 75.69 84 ASP A C 1
ATOM 690 O O . ASP A 1 84 ? 3.695 -13.140 -11.175 1.00 75.69 84 ASP A O 1
#

Sequence (84 aa):
MTFNYRYNPLVQQARVMIKNGELGEITLIHGHYLQEWLMYDTDFSWRLEPQQSGRAATIGDAGSHWFDLAKHLTGLRIERVLTD

Radius of gyration: 15.77 Å; Cα contacts (8 Å, |Δi|>4): 51; chains: 1; bounding box: 37×28×42 Å

Foldseek 3Di:
DDLPVCPDVVLVVLLVCLVVCVVPDDPDDDDDDDDCQPVDPPHDDPLVPCVRQNPPNCCVPRVVSVQVSVCSSNVDDDPDDDDD